Protein AF-A0A1Q1FPI2-F1 (afdb_monomer_lite)

Foldseek 3Di:
DDPDDDVVVQQCPQDPPRDGPVLLVVLVVQLVVLLVVCVVVVHDDPVSVVSSVVSVVVSVVLVVPPDPPDRSVVVVVVVCCVVVDPPPPQDPVRPDDPPDPPPVPPPPPPDPDDPDDDPDPPDPPDDD

Sequence (128 aa):
MDTFPIAGRIINTKLLFGLTAREVGEVLIIPFLALGIAQSLGFTGTLFLIAGGIGLSVGSIILLVAPAGQRPISYARAAAEYYLSSNAYYNRRTRPAAETPVVQDVVGVRQDGLDLETIETVDDTESR

Radius of gyration: 27.26 Å; chains: 1; bounding box: 51×83×49 Å

pLDDT: mean 70.98, std 19.65, range [37.25, 95.94]

Secondary structure (DSSP, 8-state):
---PPPHHHHHTS--GGG--HHHHHHHHHHHHHHHHHHHHTT--THHHHHHHHHHHHHHHHHHHHSPTTS-HHHHHHHHHHHHHS------TTTPPP--------------TT---------------

Structure (mmCIF, N/CA/C/O backbone):
data_AF-A0A1Q1FPI2-F1
#
_entry.id   AF-A0A1Q1FPI2-F1
#
loop_
_atom_site.group_PDB
_atom_site.id
_atom_site.type_symbol
_atom_site.label_atom_id
_atom_site.label_alt_id
_atom_site.label_comp_id
_atom_site.label_asym_id
_atom_site.label_entity_id
_atom_site.label_seq_id
_atom_site.pdbx_PDB_ins_code
_atom_site.Cartn_x
_atom_site.Cartn_y
_atom_site.Cartn_z
_atom_site.occupancy
_atom_site.B_iso_or_equiv
_atom_site.auth_seq_id
_atom_site.auth_comp_id
_atom_site.auth_asym_id
_atom_site.auth_atom_id
_atom_site.pdbx_PDB_model_num
ATOM 1 N N . MET A 1 1 ? -9.649 35.977 24.810 1.00 37.72 1 MET A N 1
ATOM 2 C CA . MET A 1 1 ? -8.512 35.063 25.039 1.00 37.72 1 MET A CA 1
ATOM 3 C C . MET A 1 1 ? -8.525 34.056 23.912 1.00 37.72 1 MET A C 1
ATOM 5 O O . MET A 1 1 ? -9.340 33.140 23.932 1.00 37.72 1 MET A O 1
ATOM 9 N N . ASP A 1 2 ? -7.694 34.280 22.900 1.00 43.78 2 ASP A N 1
ATOM 10 C CA . ASP A 1 2 ? -7.583 33.371 21.764 1.00 43.78 2 ASP A CA 1
ATOM 11 C C . ASP A 1 2 ? -6.918 32.078 22.232 1.00 43.78 2 ASP A C 1
ATOM 13 O O . ASP A 1 2 ? -5.790 32.066 22.728 1.00 43.78 2 ASP A O 1
ATOM 17 N N . THR A 1 3 ? -7.668 30.981 22.159 1.00 55.03 3 THR A N 1
ATOM 18 C CA . THR A 1 3 ? -7.173 29.657 22.532 1.00 55.03 3 THR A CA 1
ATOM 19 C C . THR A 1 3 ? -6.275 29.168 21.406 1.00 55.03 3 THR A C 1
ATOM 21 O O . THR A 1 3 ? -6.754 28.613 20.419 1.00 55.03 3 THR A O 1
ATOM 24 N N . PHE A 1 4 ? -4.969 29.394 21.532 1.00 54.22 4 PHE A N 1
ATOM 25 C CA . PHE A 1 4 ? -4.002 28.810 20.611 1.00 54.22 4 PHE A CA 1
ATOM 26 C C . PHE A 1 4 ? -4.069 27.280 20.715 1.00 54.22 4 PHE A C 1
ATOM 28 O O . PHE A 1 4 ? -3.964 26.732 21.819 1.00 54.22 4 PHE A O 1
ATOM 35 N N . PRO A 1 5 ? -4.269 26.560 19.599 1.00 56.75 5 PRO A N 1
ATOM 36 C CA . PRO A 1 5 ? -4.320 25.112 19.634 1.00 56.75 5 PRO A CA 1
ATOM 37 C C . PRO A 1 5 ? -2.940 24.561 20.004 1.00 56.75 5 PRO A C 1
ATOM 39 O O . PRO A 1 5 ? -1.947 24.801 19.322 1.00 56.75 5 PRO A O 1
ATOM 42 N N . ILE A 1 6 ? -2.890 23.793 21.093 1.00 61.03 6 ILE A N 1
ATOM 43 C CA . ILE A 1 6 ? -1.731 22.986 21.486 1.00 61.03 6 ILE A CA 1
ATOM 44 C C . ILE A 1 6 ? -1.330 22.130 20.275 1.00 61.03 6 ILE A C 1
ATOM 46 O O . ILE A 1 6 ? -2.174 21.410 19.741 1.00 61.03 6 ILE A O 1
ATOM 50 N N . ALA A 1 7 ? -0.066 22.188 19.844 1.00 56.47 7 ALA A N 1
ATOM 51 C CA . ALA A 1 7 ? 0.422 21.549 18.613 1.00 56.47 7 ALA A CA 1
ATOM 52 C C . ALA A 1 7 ? 0.042 20.056 18.485 1.00 56.47 7 ALA A C 1
ATOM 54 O O . ALA A 1 7 ? -0.263 19.575 17.395 1.00 56.47 7 ALA A O 1
ATOM 55 N N . GLY A 1 8 ? -0.047 19.332 19.608 1.00 54.03 8 GLY A N 1
ATOM 56 C CA . GLY A 1 8 ? -0.496 17.933 19.635 1.00 54.03 8 GLY A CA 1
ATOM 57 C C . GLY A 1 8 ? -1.952 17.719 19.195 1.00 54.03 8 GLY A C 1
ATOM 58 O O . GLY A 1 8 ? -2.297 16.651 18.693 1.00 54.03 8 GLY A O 1
ATOM 59 N N . ARG A 1 9 ? -2.812 18.735 19.320 1.00 53.53 9 ARG A N 1
ATOM 60 C CA . ARG A 1 9 ? -4.214 18.689 18.884 1.00 53.53 9 ARG A CA 1
ATOM 61 C C . ARG A 1 9 ? -4.352 18.899 17.375 1.00 53.53 9 ARG A C 1
ATOM 63 O O . ARG A 1 9 ? -5.275 18.346 16.790 1.00 53.53 9 ARG A O 1
ATOM 70 N N . ILE A 1 10 ? -3.409 19.608 16.746 1.00 52.84 10 ILE A N 1
ATOM 71 C CA . ILE A 1 10 ? -3.359 19.826 15.289 1.00 52.84 10 ILE A CA 1
ATOM 72 C C . ILE A 1 10 ? -3.076 18.503 14.560 1.00 52.84 10 ILE A C 1
ATOM 74 O O . ILE A 1 10 ? -3.744 18.180 13.585 1.00 52.84 10 ILE A O 1
ATOM 78 N N . ILE A 1 11 ? -2.168 17.676 15.091 1.00 55.09 11 ILE A N 1
ATOM 79 C CA . ILE A 1 11 ? -1.834 16.353 14.524 1.00 55.09 11 ILE A CA 1
ATOM 80 C C . ILE A 1 11 ? -3.023 15.379 14.603 1.00 55.09 11 ILE A C 1
ATOM 82 O O . ILE A 1 11 ? -3.213 14.544 13.720 1.00 55.09 11 ILE A O 1
ATOM 86 N N . ASN A 1 12 ? -3.836 15.507 15.654 1.00 53.88 12 ASN A N 1
ATOM 87 C CA . ASN A 1 12 ? -5.032 14.695 15.885 1.00 53.88 12 ASN A CA 1
ATOM 88 C C . ASN A 1 12 ? -6.313 15.344 15.335 1.00 53.88 12 ASN A C 1
ATOM 90 O O . ASN A 1 12 ? -7.416 14.842 15.568 1.00 53.88 12 ASN A O 1
ATOM 94 N N . THR A 1 13 ? -6.191 16.479 14.642 1.00 58.59 13 THR A N 1
ATOM 95 C CA . THR A 1 13 ? -7.328 17.094 13.965 1.00 58.59 13 THR A CA 1
ATOM 96 C C . THR A 1 13 ? -7.667 16.205 12.780 1.00 58.59 13 THR A C 1
ATOM 98 O O . THR A 1 13 ? -6.823 15.946 11.924 1.00 58.59 13 THR A O 1
ATOM 101 N N . LYS A 1 14 ? -8.895 15.686 12.768 1.00 59.03 14 LYS A N 1
ATOM 102 C CA . LYS A 1 14 ? -9.424 14.929 11.637 1.00 59.03 14 LYS A CA 1
ATOM 103 C C . LYS A 1 14 ? -9.344 15.814 10.386 1.00 59.03 14 LYS A C 1
ATOM 105 O O . LYS A 1 14 ? -9.974 16.868 10.339 1.00 59.03 14 LYS A O 1
ATOM 110 N N . LEU A 1 15 ? -8.534 15.405 9.417 1.00 62.53 15 LEU A N 1
ATOM 111 C CA . LEU A 1 15 ? -8.456 15.956 8.066 1.00 62.53 15 LEU A CA 1
ATOM 112 C C . LEU A 1 15 ? -9.708 15.546 7.266 1.00 62.53 15 LEU A C 1
ATOM 114 O O . LEU A 1 15 ? -10.657 14.964 7.806 1.00 62.53 15 LEU A O 1
ATOM 118 N N . LEU A 1 16 ? -9.709 15.844 5.960 1.00 54.94 16 LEU A N 1
ATOM 119 C CA . LE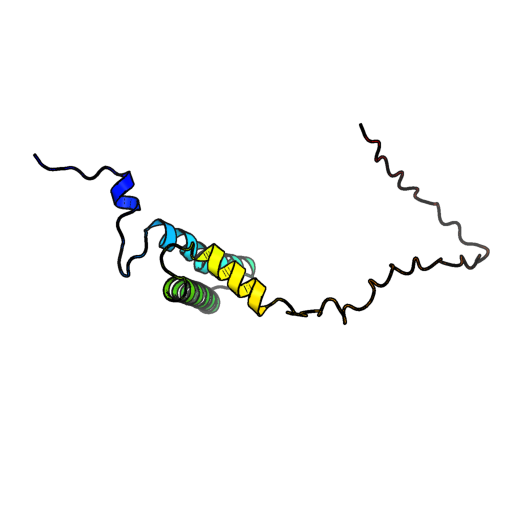U A 1 16 ? -10.733 15.375 5.023 1.00 54.94 16 LEU A CA 1
ATOM 120 C C . LEU A 1 16 ? -11.018 13.873 5.242 1.00 54.94 16 LEU A C 1
ATOM 122 O O . LEU A 1 16 ? -10.093 13.073 5.370 1.00 54.94 16 LEU A O 1
ATOM 126 N N . PHE A 1 17 ? -12.303 13.511 5.289 1.00 60.28 17 PHE A N 1
ATOM 127 C CA . PHE A 1 17 ? -12.808 12.141 5.503 1.00 60.28 17 PHE A CA 1
ATOM 128 C C . PHE A 1 17 ? -12.598 11.531 6.898 1.00 60.28 17 PHE A C 1
ATOM 130 O O . PHE A 1 17 ? -12.817 10.338 7.082 1.00 60.28 17 PHE A O 1
ATOM 137 N N . GLY A 1 18 ? -12.242 12.325 7.912 1.00 67.62 18 GLY A N 1
ATOM 138 C CA . GLY A 1 18 ? -12.114 11.809 9.279 1.00 67.62 18 GLY A CA 1
ATOM 139 C C . GLY A 1 18 ? -10.763 11.155 9.582 1.00 67.62 18 GLY A C 1
ATOM 140 O O . GLY A 1 18 ? -10.594 10.644 10.688 1.00 67.62 18 GLY A O 1
ATOM 141 N N . LEU A 1 19 ? -9.831 11.215 8.626 1.00 70.56 19 LEU A N 1
ATOM 142 C CA . LEU A 1 19 ? -8.478 10.675 8.710 1.00 70.56 19 LEU A CA 1
ATOM 143 C C . LEU A 1 19 ? -7.556 11.622 9.481 1.00 70.56 19 LEU A C 1
ATOM 145 O O . LEU A 1 19 ? -7.629 12.838 9.335 1.00 70.56 19 LEU A O 1
ATOM 149 N N . THR A 1 20 ? -6.652 11.092 10.286 1.00 78.50 20 THR A N 1
ATOM 150 C CA . THR A 1 20 ? -5.602 11.872 10.951 1.00 78.50 20 THR A CA 1
ATOM 151 C C . THR A 1 20 ? -4.399 12.058 10.025 1.00 78.50 20 THR A C 1
ATOM 153 O O . THR A 1 20 ? -4.126 11.230 9.154 1.00 78.50 20 THR A O 1
ATOM 156 N N . ALA A 1 21 ? -3.611 13.119 10.238 1.00 79.06 21 ALA A N 1
ATOM 157 C CA . ALA A 1 21 ? -2.362 13.335 9.491 1.00 79.06 21 ALA A CA 1
ATOM 158 C C . ALA A 1 21 ? -1.400 12.140 9.607 1.00 79.06 21 ALA A C 1
ATOM 160 O O . ALA A 1 21 ? -0.649 11.831 8.683 1.00 79.06 21 ALA A O 1
ATOM 161 N N . ARG A 1 22 ? -1.465 11.435 10.739 1.00 83.38 22 ARG A N 1
ATOM 162 C CA . ARG A 1 22 ? -0.710 10.212 10.990 1.00 83.38 22 ARG A CA 1
ATOM 163 C C . ARG A 1 22 ? -1.134 9.062 10.075 1.00 83.38 22 ARG A C 1
ATOM 165 O O . ARG A 1 22 ? -0.265 8.393 9.532 1.00 83.38 22 ARG A O 1
ATOM 172 N N . GLU A 1 23 ? -2.435 8.834 9.910 1.00 82.69 23 GLU A N 1
ATOM 173 C CA . GLU A 1 23 ? -2.966 7.768 9.045 1.00 82.69 23 GLU A CA 1
ATOM 174 C C . GLU A 1 23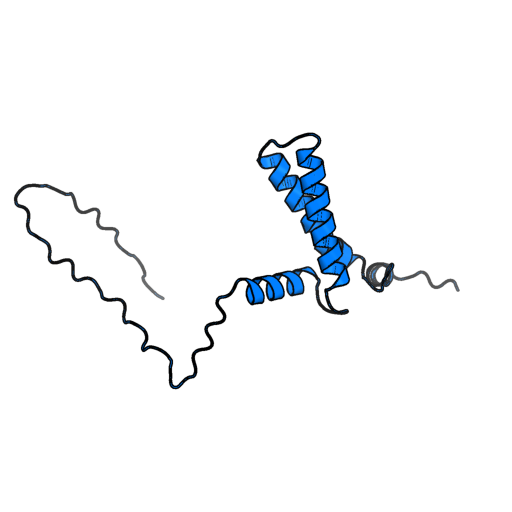 ? -2.610 8.021 7.577 1.00 82.69 23 GLU A C 1
ATOM 176 O O . GLU A 1 23 ? -2.174 7.106 6.880 1.00 82.69 23 GLU A O 1
ATOM 181 N N . VAL A 1 24 ? -2.704 9.278 7.134 1.00 83.38 24 VAL A N 1
ATOM 182 C CA . VAL A 1 24 ? -2.256 9.686 5.793 1.00 83.38 24 VAL A CA 1
ATOM 183 C C . VAL A 1 24 ? -0.754 9.434 5.626 1.00 83.38 24 VAL A C 1
ATOM 185 O O . VAL A 1 24 ? -0.334 8.854 4.626 1.00 83.38 24 VAL A O 1
ATOM 188 N N . GLY A 1 25 ? 0.054 9.814 6.620 1.00 86.06 25 GLY A N 1
ATOM 189 C CA . GLY A 1 25 ? 1.500 9.589 6.611 1.00 86.06 25 GLY A CA 1
ATOM 190 C C . GLY A 1 25 ? 1.894 8.110 6.562 1.00 86.06 25 GLY A C 1
ATOM 191 O O . GLY A 1 25 ? 2.790 7.751 5.802 1.00 86.06 25 GLY A O 1
ATOM 192 N N . GLU A 1 26 ? 1.213 7.241 7.317 1.00 88.38 26 GLU A N 1
ATOM 193 C CA . GLU A 1 26 ? 1.458 5.790 7.282 1.00 88.38 26 GLU A CA 1
ATOM 194 C C . GLU A 1 26 ? 1.199 5.208 5.884 1.00 88.38 26 GLU A C 1
ATOM 196 O O . GLU A 1 26 ? 1.973 4.381 5.405 1.00 88.38 26 GLU A O 1
ATOM 201 N N . VAL A 1 27 ? 0.146 5.656 5.201 1.00 88.50 27 VAL A N 1
ATOM 202 C CA . VAL A 1 27 ? -0.216 5.124 3.881 1.00 88.50 27 VAL A CA 1
ATOM 203 C C . VAL A 1 27 ? 0.670 5.653 2.759 1.00 88.50 27 VAL A C 1
ATOM 205 O O . VAL A 1 27 ? 0.929 4.923 1.801 1.00 88.50 27 VAL A O 1
ATOM 208 N N . LEU A 1 28 ? 1.195 6.875 2.878 1.00 90.69 28 LEU A N 1
ATOM 209 C CA . LEU A 1 28 ? 2.120 7.438 1.889 1.00 90.69 28 LEU A CA 1
ATOM 210 C C . LEU A 1 28 ? 3.385 6.591 1.695 1.00 90.69 28 LEU A C 1
ATOM 212 O O . LEU A 1 28 ? 4.003 6.665 0.637 1.00 90.69 28 LEU A O 1
ATOM 216 N N . ILE A 1 29 ? 3.735 5.727 2.649 1.00 92.62 29 ILE A N 1
ATOM 217 C CA . ILE A 1 29 ? 4.834 4.766 2.497 1.00 92.62 29 ILE A CA 1
ATOM 218 C C . ILE A 1 29 ? 4.637 3.883 1.254 1.00 92.62 29 ILE A C 1
ATOM 220 O O . ILE A 1 29 ? 5.612 3.549 0.592 1.00 92.62 29 ILE A O 1
ATOM 224 N N . ILE A 1 30 ? 3.398 3.546 0.885 1.00 93.00 30 ILE A N 1
ATOM 225 C CA . ILE A 1 30 ? 3.090 2.639 -0.231 1.00 93.00 30 ILE A CA 1
ATOM 226 C C . ILE A 1 30 ? 3.499 3.218 -1.597 1.00 93.00 30 ILE A C 1
ATOM 228 O O . ILE A 1 30 ? 4.267 2.553 -2.297 1.00 93.00 30 ILE A O 1
ATOM 232 N N . PRO A 1 31 ? 3.061 4.428 -2.009 1.00 92.69 31 PRO A N 1
ATOM 233 C CA . PRO A 1 31 ? 3.545 5.029 -3.248 1.00 92.69 31 PRO A CA 1
ATOM 234 C C . PRO A 1 31 ? 5.058 5.246 -3.244 1.00 92.69 31 PRO A C 1
ATOM 236 O O . PRO A 1 31 ? 5.697 4.971 -4.257 1.00 92.69 31 PRO A O 1
ATOM 239 N N . PHE A 1 32 ? 5.658 5.662 -2.123 1.00 92.94 32 PHE A N 1
ATOM 240 C CA . PHE A 1 32 ? 7.116 5.814 -2.053 1.00 92.94 32 PHE A CA 1
ATOM 241 C C . PHE A 1 32 ? 7.854 4.484 -2.218 1.00 92.94 32 PHE A C 1
ATOM 243 O O . PHE A 1 32 ? 8.863 4.433 -2.916 1.00 92.94 32 PHE A O 1
ATOM 250 N N . LEU A 1 33 ? 7.337 3.403 -1.638 1.00 94.38 33 LEU A N 1
ATOM 251 C CA . LEU A 1 33 ? 7.906 2.068 -1.781 1.00 94.38 33 LEU A CA 1
ATOM 252 C C . LEU A 1 33 ? 7.781 1.563 -3.224 1.00 94.38 33 LEU A C 1
ATOM 254 O O . LEU A 1 33 ? 8.749 1.044 -3.771 1.00 94.38 33 LEU A O 1
ATOM 258 N N . ALA A 1 34 ? 6.635 1.782 -3.873 1.00 94.19 34 ALA A N 1
ATOM 259 C CA . ALA A 1 34 ? 6.441 1.433 -5.280 1.00 94.19 34 ALA A CA 1
ATOM 260 C C . ALA A 1 34 ? 7.406 2.196 -6.206 1.00 94.19 34 ALA A C 1
ATOM 262 O O . ALA A 1 34 ? 8.025 1.594 -7.086 1.00 94.19 34 ALA A O 1
ATOM 263 N N . LEU A 1 35 ? 7.583 3.502 -5.979 1.00 94.94 35 LEU A N 1
ATOM 264 C CA . LEU A 1 35 ? 8.550 4.322 -6.713 1.00 94.94 35 LEU A CA 1
ATOM 265 C C . LEU A 1 35 ? 9.994 3.888 -6.440 1.00 94.94 35 LEU A C 1
ATOM 267 O O . LEU A 1 35 ? 10.785 3.796 -7.376 1.00 94.94 35 LEU A O 1
ATOM 271 N N . GLY A 1 36 ? 10.326 3.580 -5.185 1.00 94.25 36 GLY A N 1
ATOM 272 C CA . GLY A 1 36 ? 11.643 3.080 -4.796 1.00 94.25 36 GLY A CA 1
ATOM 273 C C . GLY A 1 36 ? 11.987 1.771 -5.504 1.00 94.25 36 GLY A C 1
ATOM 274 O O . GLY A 1 36 ? 13.057 1.665 -6.094 1.00 94.25 36 GLY A O 1
ATOM 275 N N . ILE A 1 37 ? 11.052 0.816 -5.542 1.00 94.50 37 ILE A N 1
ATOM 276 C CA . ILE A 1 37 ? 11.215 -0.446 -6.281 1.00 94.50 37 ILE A CA 1
ATOM 277 C C . ILE A 1 37 ? 11.410 -0.177 -7.776 1.00 94.50 37 ILE A C 1
ATOM 279 O O . ILE A 1 37 ? 12.331 -0.721 -8.382 1.00 94.50 37 ILE A O 1
ATOM 283 N N . ALA A 1 38 ? 10.579 0.678 -8.377 1.00 93.88 38 ALA A N 1
ATOM 284 C CA . ALA A 1 38 ? 10.703 1.015 -9.792 1.00 93.88 38 ALA A CA 1
ATOM 285 C C . ALA A 1 38 ? 12.069 1.642 -10.113 1.00 93.88 38 ALA A C 1
ATOM 287 O O . ALA A 1 38 ? 12.710 1.249 -11.088 1.00 93.88 38 ALA A O 1
ATOM 288 N N . GLN A 1 39 ? 12.544 2.556 -9.263 1.00 93.62 39 GLN A N 1
ATOM 289 C CA . GLN A 1 39 ? 13.867 3.160 -9.391 1.00 93.62 39 GLN A CA 1
ATOM 290 C C . GLN A 1 39 ? 14.985 2.120 -9.245 1.00 93.62 39 GLN A C 1
ATOM 292 O O . GLN A 1 39 ? 15.922 2.130 -10.041 1.00 93.62 39 GLN A O 1
ATOM 297 N N . SER A 1 40 ? 14.890 1.206 -8.274 1.00 95.25 40 SER A N 1
ATOM 298 C CA . SER A 1 40 ? 15.872 0.129 -8.080 1.00 95.25 40 SER A CA 1
ATOM 299 C C . SER A 1 40 ? 15.948 -0.831 -9.269 1.00 95.25 40 SER A C 1
ATOM 301 O O . SER A 1 40 ? 17.017 -1.364 -9.550 1.00 95.25 40 SER A O 1
ATOM 303 N N . LEU A 1 41 ? 14.843 -1.021 -9.994 1.00 95.50 41 LEU A N 1
ATOM 304 C CA . LEU A 1 41 ? 14.795 -1.804 -11.233 1.00 95.50 41 LEU A CA 1
ATOM 305 C C . LEU A 1 41 ? 15.253 -1.011 -12.472 1.00 95.50 41 LEU A C 1
ATOM 307 O O . LEU A 1 41 ? 15.267 -1.551 -13.576 1.00 95.50 41 LEU A O 1
ATOM 311 N N . GLY A 1 42 ? 15.619 0.265 -12.313 1.00 93.38 42 GLY A N 1
ATOM 312 C CA . GLY A 1 42 ? 16.046 1.138 -13.408 1.00 93.38 42 GLY A CA 1
ATOM 313 C C . GLY A 1 42 ? 14.899 1.643 -14.288 1.00 93.38 42 GLY A C 1
ATOM 314 O O . GLY A 1 42 ? 15.146 2.177 -15.372 1.00 93.38 42 GLY A O 1
ATOM 315 N N . PHE A 1 43 ? 13.644 1.495 -13.855 1.00 93.69 43 PHE A N 1
ATOM 316 C CA . PHE A 1 43 ? 12.505 2.021 -14.599 1.00 93.69 43 PHE A CA 1
ATOM 317 C C . PHE A 1 43 ? 12.474 3.547 -14.537 1.00 93.69 43 PHE A C 1
ATOM 319 O O . PHE A 1 43 ? 12.588 4.160 -13.477 1.00 93.69 43 PHE A O 1
ATOM 326 N N . THR A 1 44 ? 12.273 4.165 -15.699 1.00 91.69 44 THR A N 1
ATOM 327 C CA . THR A 1 44 ? 12.194 5.619 -15.866 1.00 91.69 44 THR A CA 1
ATOM 328 C C . THR A 1 44 ? 10.975 5.998 -16.708 1.00 91.69 44 THR A C 1
ATOM 330 O O . THR A 1 44 ? 10.296 5.139 -17.280 1.00 91.69 44 THR A O 1
ATOM 333 N N . GLY A 1 45 ? 10.655 7.294 -16.749 1.00 91.81 45 GLY A N 1
ATOM 334 C CA . GLY A 1 45 ? 9.564 7.829 -17.563 1.00 91.81 45 GLY A CA 1
ATOM 335 C C . GLY A 1 45 ? 8.208 7.205 -17.222 1.00 91.81 45 GLY A C 1
ATOM 336 O O . GLY A 1 45 ? 7.804 7.160 -16.060 1.00 91.81 45 GLY A O 1
ATOM 337 N N . THR A 1 46 ? 7.498 6.715 -18.237 1.00 94.50 46 THR A N 1
ATOM 338 C CA . THR A 1 46 ? 6.122 6.215 -18.100 1.00 94.50 46 THR A CA 1
ATOM 339 C C . THR A 1 46 ? 5.998 5.056 -17.113 1.00 94.50 46 THR A C 1
ATOM 341 O O . THR A 1 46 ? 5.069 5.052 -16.313 1.00 94.50 46 THR A O 1
ATOM 344 N N . LEU A 1 47 ? 6.934 4.100 -17.110 1.00 91.69 47 LEU A N 1
ATOM 345 C CA . LEU A 1 47 ? 6.879 2.955 -16.190 1.00 91.69 47 LEU A CA 1
ATOM 346 C C . LEU A 1 47 ? 7.045 3.381 -14.727 1.00 91.69 47 LEU A C 1
ATOM 348 O O . LEU A 1 47 ? 6.359 2.858 -13.852 1.00 91.69 47 LEU A O 1
ATOM 352 N N . PHE A 1 48 ? 7.899 4.374 -14.471 1.00 93.25 48 PHE A N 1
ATOM 353 C CA . PHE A 1 48 ? 8.063 4.959 -13.141 1.00 93.25 48 PHE A CA 1
ATOM 354 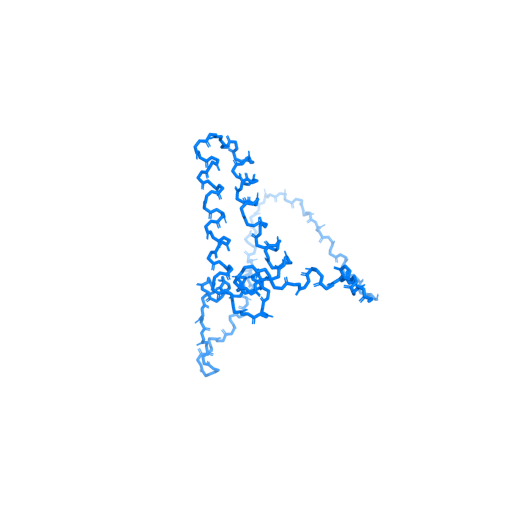C C . PHE A 1 48 ? 6.774 5.650 -12.671 1.00 93.25 48 PHE A C 1
ATOM 356 O O . PHE A 1 48 ? 6.323 5.436 -11.545 1.00 93.25 48 PHE A O 1
ATOM 363 N N . LEU A 1 49 ? 6.125 6.414 -13.557 1.00 93.94 49 LEU A N 1
ATOM 364 C CA . LEU A 1 49 ? 4.839 7.054 -13.262 1.00 93.94 49 LEU A CA 1
ATOM 365 C C . LEU A 1 49 ? 3.723 6.032 -13.025 1.00 93.94 49 LEU A C 1
ATOM 367 O O . LEU A 1 49 ? 2.921 6.216 -12.113 1.00 93.94 49 LEU A O 1
ATOM 371 N N . ILE A 1 50 ? 3.688 4.945 -13.800 1.00 94.50 50 ILE A N 1
ATOM 372 C CA . ILE A 1 50 ? 2.734 3.848 -13.601 1.00 94.50 50 ILE A CA 1
ATOM 373 C C . ILE A 1 50 ? 2.947 3.211 -12.227 1.00 94.50 50 ILE A C 1
ATOM 375 O O . ILE A 1 50 ? 1.979 3.044 -11.492 1.00 94.50 50 ILE A O 1
ATOM 379 N N . ALA A 1 51 ? 4.190 2.910 -11.841 1.00 93.31 51 ALA A N 1
ATOM 380 C CA . ALA A 1 51 ? 4.486 2.351 -10.523 1.00 93.31 51 ALA A CA 1
ATOM 381 C C . ALA A 1 51 ? 4.027 3.283 -9.389 1.00 93.31 51 ALA A C 1
ATOM 383 O O . ALA A 1 51 ? 3.377 2.835 -8.443 1.00 93.31 51 ALA A O 1
ATOM 384 N N . GLY A 1 52 ? 4.281 4.588 -9.521 1.00 93.81 52 GLY A N 1
ATOM 385 C CA . GLY A 1 52 ? 3.780 5.596 -8.584 1.00 93.81 52 GLY A CA 1
ATOM 386 C C . GLY A 1 52 ? 2.256 5.650 -8.531 1.00 93.81 52 GLY A C 1
ATOM 387 O O . GLY A 1 52 ? 1.679 5.669 -7.445 1.00 93.81 52 GLY A O 1
ATOM 388 N N . GLY A 1 53 ? 1.598 5.615 -9.690 1.00 95.94 53 GLY A N 1
ATOM 389 C CA . GLY A 1 53 ? 0.141 5.596 -9.804 1.00 95.94 53 GLY A CA 1
ATOM 390 C C . GLY A 1 53 ? -0.483 4.352 -9.173 1.00 95.94 53 GLY A C 1
ATOM 391 O O . GLY A 1 53 ? -1.478 4.467 -8.457 1.00 95.94 53 GLY A O 1
ATOM 392 N N . ILE A 1 54 ? 0.127 3.180 -9.363 1.00 95.88 54 ILE A N 1
ATOM 393 C CA . ILE A 1 54 ? -0.288 1.930 -8.715 1.00 95.88 54 ILE A CA 1
ATOM 394 C C . ILE A 1 54 ? -0.138 2.059 -7.199 1.00 95.88 54 ILE A C 1
ATOM 396 O O . ILE A 1 54 ? -1.104 1.831 -6.474 1.00 95.88 54 ILE A O 1
ATOM 400 N N . GLY A 1 55 ? 1.034 2.472 -6.711 1.00 94.00 55 GLY A N 1
ATOM 401 C CA . GLY A 1 55 ? 1.271 2.618 -5.275 1.00 94.00 55 GLY A CA 1
ATOM 402 C C . GLY A 1 55 ? 0.330 3.633 -4.619 1.00 94.00 55 GLY A C 1
ATOM 403 O O . GLY A 1 55 ? -0.192 3.382 -3.533 1.00 94.00 55 GLY A O 1
ATOM 404 N N . LEU A 1 56 ? 0.041 4.742 -5.303 1.00 94.12 56 LEU A N 1
ATOM 405 C CA . LEU A 1 56 ? -0.901 5.753 -4.826 1.00 94.12 56 LEU A CA 1
ATOM 406 C C . LEU A 1 56 ? -2.334 5.216 -4.809 1.00 94.12 56 LEU A C 1
ATOM 408 O O . LEU A 1 56 ? -3.030 5.395 -3.815 1.00 94.12 56 LEU A O 1
ATOM 412 N N . SER A 1 57 ? -2.744 4.491 -5.853 1.00 94.56 57 SER A N 1
ATOM 413 C CA . SER A 1 57 ? -4.070 3.863 -5.926 1.00 94.56 57 SER A CA 1
ATOM 414 C C . SER A 1 57 ? -4.270 2.841 -4.807 1.00 94.56 57 SER A C 1
ATOM 416 O O . SER A 1 57 ? -5.286 2.876 -4.115 1.00 94.56 57 SER A O 1
ATOM 418 N N . VAL A 1 58 ? -3.284 1.968 -4.578 1.00 93.56 58 VAL A N 1
ATOM 419 C CA . VAL A 1 58 ? -3.310 0.988 -3.482 1.00 93.56 58 VAL A CA 1
ATOM 420 C C . VAL A 1 58 ? -3.393 1.697 -2.130 1.00 93.56 58 VAL A C 1
ATOM 422 O O . VAL A 1 58 ? -4.220 1.327 -1.295 1.00 93.56 58 VAL A O 1
ATOM 425 N N . GLY A 1 59 ? -2.600 2.751 -1.927 1.00 91.00 59 GLY A N 1
ATOM 426 C CA . GLY A 1 59 ? -2.667 3.558 -0.712 1.00 91.00 59 GLY A CA 1
ATOM 427 C C . GLY A 1 59 ? -4.046 4.187 -0.496 1.00 91.00 59 GLY A C 1
ATOM 428 O O . GLY A 1 59 ? -4.631 4.055 0.580 1.00 91.00 59 GLY A O 1
ATOM 429 N N . SER A 1 60 ? -4.621 4.804 -1.528 1.00 90.19 60 SER A N 1
ATOM 430 C CA . SER A 1 60 ? -5.968 5.376 -1.458 1.00 90.19 60 SER A CA 1
ATOM 431 C C . SER A 1 60 ? -7.026 4.330 -1.107 1.00 90.19 60 SER A C 1
ATOM 433 O O . SER A 1 60 ? -7.860 4.590 -0.244 1.00 90.19 60 SER A O 1
ATOM 435 N N . ILE A 1 61 ? -6.974 3.135 -1.706 1.00 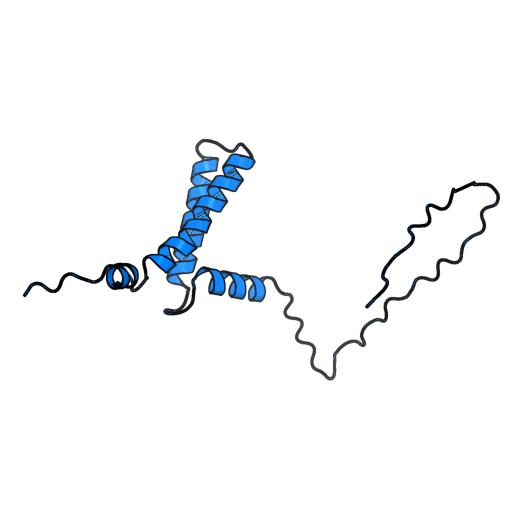90.50 61 ILE A N 1
ATOM 436 C CA . ILE A 1 61 ? -7.904 2.042 -1.382 1.00 90.50 61 ILE A CA 1
ATOM 437 C C . ILE A 1 61 ? -7.785 1.648 0.093 1.00 90.50 61 ILE A C 1
ATOM 439 O O . ILE A 1 61 ? -8.800 1.505 0.771 1.00 90.50 61 ILE A O 1
ATOM 443 N N . ILE A 1 62 ? -6.563 1.523 0.615 1.00 88.94 62 ILE A N 1
ATOM 444 C CA . ILE A 1 62 ? -6.340 1.179 2.024 1.00 88.94 62 ILE A CA 1
ATOM 445 C C . ILE A 1 62 ? -6.943 2.237 2.956 1.00 88.94 62 ILE A C 1
ATOM 447 O O . ILE A 1 62 ? -7.582 1.864 3.934 1.00 88.94 62 ILE A O 1
ATOM 451 N N . LEU A 1 63 ? -6.818 3.532 2.646 1.00 87.12 63 LEU A N 1
ATOM 452 C CA . LEU A 1 63 ? -7.453 4.594 3.444 1.00 87.12 63 LEU A CA 1
ATOM 453 C C . LEU A 1 63 ? -8.982 4.555 3.392 1.00 87.12 63 LEU A C 1
ATOM 455 O O . LEU A 1 63 ? -9.628 4.898 4.376 1.00 87.12 63 LEU A O 1
ATOM 459 N N . LEU A 1 64 ? -9.556 4.169 2.252 1.00 85.69 64 LEU A N 1
ATOM 460 C CA . LEU A 1 64 ? -11.007 4.129 2.062 1.00 85.69 64 LEU A CA 1
ATOM 461 C C . LEU A 1 64 ? -11.656 2.902 2.711 1.00 85.69 64 LEU A C 1
ATOM 463 O O . LEU A 1 64 ? -12.801 2.979 3.150 1.00 85.69 64 LEU A O 1
ATOM 467 N N . VAL A 1 65 ? -10.947 1.772 2.745 1.00 86.38 65 VAL A N 1
ATOM 468 C CA . VAL A 1 65 ? -11.468 0.500 3.268 1.00 86.38 65 VAL A CA 1
ATOM 469 C C . VAL A 1 65 ? -11.130 0.309 4.747 1.00 86.38 65 VAL A C 1
ATOM 471 O O . VAL A 1 65 ? -11.883 -0.357 5.460 1.00 86.38 65 VAL A O 1
ATOM 474 N N . ALA A 1 66 ? -10.021 0.882 5.229 1.00 83.12 66 ALA A N 1
ATOM 475 C CA . ALA A 1 66 ? -9.631 0.749 6.626 1.00 83.12 66 ALA A CA 1
ATOM 476 C C . ALA A 1 66 ? -10.710 1.346 7.552 1.00 83.12 66 ALA A C 1
ATOM 478 O O . ALA A 1 66 ? -11.075 2.516 7.412 1.00 83.12 66 ALA A O 1
ATOM 479 N N . PRO A 1 67 ? -11.226 0.569 8.521 1.00 78.06 67 PRO A N 1
ATOM 480 C CA . PRO A 1 67 ? -12.230 1.065 9.447 1.00 78.06 67 PRO A CA 1
ATOM 481 C C . PRO A 1 67 ? -11.648 2.154 10.356 1.00 78.06 67 PRO A C 1
ATOM 483 O O . PRO A 1 67 ? -10.507 2.071 10.815 1.00 78.06 67 PRO A O 1
ATOM 486 N N . ALA A 1 68 ? -12.466 3.166 10.655 1.00 71.75 68 ALA A N 1
ATOM 487 C CA . ALA A 1 68 ? -12.067 4.294 11.489 1.00 71.75 68 ALA A CA 1
ATOM 488 C C . ALA A 1 68 ? -11.551 3.830 12.865 1.00 71.75 68 ALA A C 1
ATOM 490 O O . ALA A 1 68 ? -12.210 3.056 13.561 1.00 71.75 68 ALA A O 1
ATOM 491 N N . GLY A 1 69 ? -10.379 4.328 13.270 1.00 70.88 69 GLY A N 1
ATOM 492 C CA . GLY A 1 69 ? -9.735 3.974 14.540 1.00 70.88 69 GLY A CA 1
ATOM 493 C C . GLY A 1 69 ? -8.796 2.766 14.473 1.00 70.88 69 GLY A C 1
ATOM 494 O O . GLY A 1 69 ? -8.094 2.504 15.452 1.00 70.88 69 GLY A O 1
ATOM 495 N N . GLN A 1 70 ? -8.726 2.058 13.340 1.00 79.44 70 GLN A N 1
ATOM 496 C CA . GLN A 1 70 ? -7.646 1.110 13.069 1.00 79.44 70 GLN A CA 1
ATOM 497 C C . GLN A 1 70 ? -6.541 1.760 12.241 1.00 79.44 70 GLN A C 1
ATOM 499 O O . GLN A 1 70 ? -6.789 2.600 11.382 1.00 79.44 70 GLN A O 1
ATOM 504 N N . ARG A 1 71 ? -5.297 1.329 12.473 1.00 84.12 71 ARG A N 1
ATOM 505 C CA . ARG A 1 71 ? -4.167 1.782 11.662 1.00 84.12 71 ARG A CA 1
ATOM 506 C C . ARG A 1 71 ? -4.256 1.187 10.255 1.00 84.12 71 ARG A C 1
ATOM 508 O O . ARG A 1 71 ? -4.260 -0.046 10.154 1.00 84.12 71 ARG A O 1
ATOM 515 N N . PRO A 1 72 ? -4.250 2.003 9.186 1.00 85.25 72 PRO A N 1
ATOM 516 C CA . PRO A 1 72 ? -4.472 1.519 7.825 1.00 85.25 72 PRO A CA 1
ATOM 517 C C . PRO A 1 72 ? -3.483 0.428 7.398 1.00 85.25 72 PRO A C 1
ATOM 519 O O . PRO A 1 72 ? -3.881 -0.582 6.823 1.00 85.25 72 PRO A O 1
ATOM 522 N N . ILE A 1 73 ? -2.202 0.569 7.752 1.00 87.25 73 ILE A N 1
ATOM 523 C CA . ILE A 1 73 ? -1.168 -0.422 7.411 1.00 87.25 73 ILE A CA 1
ATOM 524 C C . ILE A 1 73 ? -1.347 -1.734 8.184 1.00 87.25 73 ILE A C 1
ATOM 526 O O . ILE A 1 73 ? -1.157 -2.814 7.625 1.00 87.25 73 ILE A O 1
ATOM 530 N N . SER A 1 74 ? -1.753 -1.669 9.455 1.00 87.19 74 SER A N 1
ATOM 531 C CA . SER A 1 74 ? -2.034 -2.875 10.244 1.00 87.19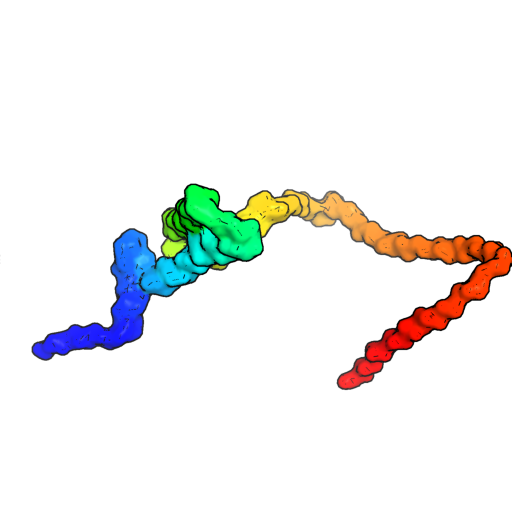 74 SER A CA 1
ATOM 532 C C . SER A 1 74 ? -3.236 -3.631 9.685 1.00 87.19 74 SER A C 1
ATOM 534 O O . SER A 1 74 ? -3.200 -4.858 9.608 1.00 87.19 74 SER A O 1
ATOM 536 N N . TYR A 1 75 ? -4.279 -2.903 9.277 1.00 87.25 75 TYR A N 1
ATOM 537 C CA . TYR A 1 75 ? -5.442 -3.482 8.613 1.00 87.25 75 TYR A CA 1
ATOM 538 C C . TYR A 1 75 ? -5.052 -4.131 7.280 1.00 87.25 75 TYR A C 1
ATOM 540 O O . TYR A 1 75 ? -5.378 -5.292 7.049 1.00 87.25 75 TYR A O 1
ATOM 548 N N . ALA A 1 76 ? -4.292 -3.425 6.438 1.00 87.94 76 ALA A N 1
ATOM 549 C CA . ALA A 1 76 ? -3.831 -3.947 5.154 1.00 87.94 76 ALA A CA 1
ATOM 550 C C . ALA A 1 76 ? -3.002 -5.231 5.316 1.00 87.94 76 ALA A C 1
ATOM 552 O O . ALA A 1 76 ? -3.202 -6.185 4.567 1.00 87.94 76 ALA A O 1
ATOM 553 N N . ARG A 1 77 ? -2.122 -5.294 6.325 1.00 88.25 77 ARG A N 1
ATOM 554 C CA . ARG A 1 77 ? -1.352 -6.505 6.644 1.00 88.25 77 ARG A CA 1
ATOM 555 C C . ARG A 1 77 ? -2.257 -7.668 7.052 1.00 88.25 77 ARG A C 1
ATOM 557 O O . ARG A 1 77 ? -2.076 -8.766 6.542 1.00 88.25 77 ARG A O 1
ATOM 564 N N . ALA A 1 78 ? -3.224 -7.429 7.937 1.00 86.94 78 ALA A N 1
ATOM 565 C CA . ALA A 1 78 ? -4.159 -8.463 8.380 1.00 86.94 78 ALA A CA 1
ATOM 566 C C . ALA A 1 78 ? -5.054 -8.962 7.233 1.00 86.94 78 ALA A C 1
ATOM 568 O O . ALA A 1 78 ? -5.284 -10.160 7.102 1.00 86.94 78 ALA A O 1
ATOM 569 N N . ALA A 1 79 ? -5.518 -8.055 6.370 1.00 86.81 79 ALA A N 1
ATOM 570 C CA . ALA A 1 79 ? -6.270 -8.413 5.173 1.00 86.81 79 ALA A CA 1
ATOM 571 C C . ALA A 1 79 ? -5.409 -9.241 4.209 1.00 86.81 79 ALA A C 1
ATOM 573 O O . ALA A 1 79 ? -5.861 -10.275 3.726 1.00 86.81 79 ALA A O 1
ATOM 574 N N . ALA A 1 80 ? -4.160 -8.832 3.968 1.00 87.94 80 ALA A N 1
ATOM 575 C CA . ALA A 1 80 ? -3.233 -9.589 3.136 1.00 87.94 80 ALA A CA 1
ATOM 576 C C . ALA A 1 80 ? -3.022 -11.003 3.692 1.00 87.94 80 ALA A C 1
ATOM 578 O O . ALA A 1 80 ? -3.191 -11.969 2.960 1.00 87.94 80 ALA A O 1
ATOM 579 N N . GLU A 1 81 ? -2.741 -11.139 4.986 1.00 86.44 81 GLU A N 1
ATOM 580 C CA . GLU A 1 81 ? -2.588 -12.443 5.635 1.00 86.44 81 GLU A CA 1
ATOM 581 C C . GLU A 1 81 ? -3.853 -13.300 5.508 1.00 86.44 81 GLU A C 1
ATOM 583 O O . GLU A 1 81 ? -3.762 -14.470 5.151 1.00 86.44 81 GLU A O 1
ATOM 588 N N . TYR A 1 82 ? -5.036 -12.716 5.697 1.00 84.12 82 TYR A N 1
ATOM 589 C CA . TYR A 1 82 ? -6.306 -13.423 5.535 1.00 84.12 82 TYR A CA 1
ATOM 590 C C . TYR A 1 82 ? -6.534 -13.949 4.108 1.00 84.12 82 TYR A C 1
ATOM 592 O O . TYR A 1 82 ? -7.006 -15.075 3.949 1.00 84.12 82 TYR A O 1
ATOM 600 N N . TYR A 1 83 ? -6.205 -13.155 3.082 1.00 84.19 83 TYR A N 1
ATOM 601 C CA . TYR A 1 83 ? -6.424 -13.522 1.676 1.00 84.19 83 TYR A CA 1
ATOM 602 C C . TYR A 1 83 ? -5.310 -14.397 1.082 1.00 84.19 83 TYR A C 1
ATOM 604 O O . TYR A 1 83 ? -5.585 -15.189 0.184 1.00 84.19 83 TYR A O 1
ATOM 612 N N . LEU A 1 84 ? -4.066 -14.254 1.549 1.00 85.25 84 LEU A N 1
ATOM 613 C CA . LEU A 1 84 ? -2.910 -15.031 1.081 1.00 85.25 84 LEU A CA 1
ATOM 614 C C . LEU A 1 84 ? -2.704 -16.327 1.875 1.00 85.25 84 LEU A C 1
ATOM 616 O O . LEU A 1 84 ? -2.053 -17.246 1.380 1.00 85.25 84 LEU A O 1
ATOM 620 N N . SER A 1 85 ? -3.242 -16.422 3.093 1.00 78.38 85 SER A N 1
ATOM 621 C CA . SER A 1 85 ? -3.208 -17.658 3.868 1.00 78.38 85 SER A CA 1
ATOM 622 C C . SER A 1 85 ? -4.140 -18.700 3.254 1.00 78.38 85 SER A C 1
ATOM 624 O O . SER A 1 85 ? -5.331 -18.466 3.034 1.00 78.38 85 SER A O 1
ATOM 626 N N . SER A 1 86 ? -3.608 -19.904 3.041 1.00 66.44 86 SER A N 1
ATOM 627 C CA . SER A 1 86 ? -4.427 -21.102 2.891 1.00 66.44 86 SER A CA 1
ATOM 628 C C . SER A 1 86 ? -5.152 -21.330 4.217 1.00 66.44 86 SER A C 1
ATOM 630 O O . SER A 1 86 ? -4.605 -21.950 5.131 1.00 66.44 86 SER A O 1
ATOM 632 N N . ASN A 1 87 ? -6.385 -20.833 4.321 1.00 60.09 87 ASN A N 1
ATOM 633 C CA . ASN A 1 87 ? -7.288 -21.066 5.447 1.00 60.09 87 ASN A CA 1
ATOM 634 C C . ASN A 1 87 ? -7.723 -22.544 5.495 1.00 60.09 87 ASN A C 1
ATOM 636 O O . ASN A 1 87 ? -8.882 -22.894 5.273 1.00 60.09 87 ASN A O 1
ATOM 640 N N . ALA A 1 88 ? -6.777 -23.437 5.781 1.00 58.75 88 ALA A N 1
ATOM 641 C CA . ALA A 1 88 ? -7.046 -24.824 6.099 1.00 58.75 88 ALA A CA 1
ATOM 642 C C . ALA A 1 88 ? -7.554 -24.876 7.544 1.00 58.75 88 ALA A C 1
ATOM 644 O O . ALA A 1 88 ? -6.801 -25.051 8.503 1.00 58.75 88 ALA A O 1
ATOM 645 N N . TYR A 1 89 ? -8.859 -24.674 7.708 1.00 56.88 89 TYR A N 1
ATOM 646 C CA . TYR A 1 89 ? -9.527 -24.928 8.975 1.00 56.88 89 TYR A CA 1
ATOM 647 C C . TYR A 1 89 ? -9.605 -26.440 9.191 1.00 56.88 89 TYR A C 1
ATOM 649 O O . TYR A 1 89 ? -10.532 -27.109 8.739 1.00 56.88 89 TYR A O 1
ATOM 657 N N . TYR A 1 90 ? -8.622 -26.998 9.892 1.00 55.59 90 TYR A N 1
ATOM 658 C CA . TYR A 1 90 ? -8.705 -28.378 10.349 1.00 55.59 90 TYR A CA 1
ATOM 659 C C . TYR A 1 90 ? -9.670 -28.448 11.532 1.00 55.59 90 TYR A C 1
ATOM 661 O O . TYR A 1 90 ? -9.421 -27.878 12.596 1.00 55.59 90 TYR A O 1
ATOM 669 N N . ASN A 1 91 ? -10.776 -29.176 11.374 1.00 52.56 91 ASN A N 1
ATOM 670 C CA . ASN A 1 91 ? -11.576 -29.587 12.520 1.00 52.56 91 ASN A CA 1
ATOM 671 C C . ASN A 1 91 ? -10.661 -30.399 13.453 1.00 52.56 91 ASN A C 1
ATOM 673 O O . ASN A 1 91 ? -9.900 -31.245 12.985 1.00 52.56 91 ASN A O 1
ATOM 677 N N . ARG A 1 92 ? -10.726 -30.185 14.775 1.00 58.78 92 ARG A N 1
ATOM 678 C CA . ARG A 1 92 ? -9.905 -30.927 15.755 1.00 58.78 92 ARG A CA 1
ATOM 679 C C . ARG A 1 92 ? -10.019 -32.451 15.580 1.00 58.78 92 ARG A C 1
ATOM 681 O O . ARG A 1 92 ? -9.099 -33.169 15.948 1.00 58.78 92 ARG A O 1
ATOM 688 N N . ARG A 1 93 ? -11.131 -32.927 15.005 1.00 59.50 93 ARG A N 1
ATOM 689 C CA . ARG A 1 93 ? -11.395 -34.339 14.681 1.00 59.50 93 ARG A CA 1
ATOM 690 C C . ARG A 1 93 ? -10.826 -34.820 13.340 1.00 59.50 93 ARG A C 1
ATOM 692 O O . ARG A 1 93 ? -10.696 -36.022 13.166 1.00 59.50 93 ARG A O 1
ATOM 699 N N . THR A 1 94 ? -10.514 -33.924 12.405 1.00 57.72 94 THR A N 1
ATOM 700 C CA . THR A 1 94 ? -9.993 -34.251 11.061 1.00 57.72 94 THR A CA 1
ATOM 701 C C . THR A 1 94 ? -8.596 -33.682 10.829 1.00 57.72 94 THR A C 1
ATOM 703 O O . THR A 1 94 ? -8.153 -33.588 9.686 1.00 57.72 94 THR A O 1
ATOM 706 N N . ARG A 1 95 ? -7.905 -33.257 11.894 1.00 52.62 95 ARG A N 1
ATOM 707 C CA . ARG A 1 95 ? -6.507 -32.843 11.808 1.00 52.62 95 ARG A CA 1
ATOM 708 C C . ARG A 1 95 ? -5.697 -34.071 11.373 1.00 52.62 95 ARG A C 1
ATOM 710 O O . ARG A 1 95 ? -5.720 -35.057 12.113 1.00 52.62 95 ARG A O 1
ATOM 717 N N . PRO A 1 96 ? -5.008 -34.049 10.218 1.00 61.34 96 PRO A N 1
ATOM 718 C CA . PRO A 1 96 ? -4.037 -35.089 9.920 1.00 61.34 96 PRO A CA 1
ATOM 719 C C . PRO A 1 96 ? -3.018 -35.097 11.061 1.00 61.34 96 PRO A C 1
ATOM 721 O O . PRO A 1 96 ? -2.631 -34.033 11.561 1.00 61.34 96 PRO A O 1
ATOM 724 N N . ALA A 1 97 ? -2.666 -36.289 11.550 1.00 61.78 97 ALA A N 1
ATOM 725 C CA . ALA A 1 97 ? -1.598 -36.421 12.531 1.00 61.78 97 ALA A CA 1
ATOM 726 C C . ALA A 1 97 ? -0.382 -35.661 11.994 1.00 61.78 97 ALA A C 1
ATOM 728 O O . ALA A 1 97 ? -0.122 -35.713 10.794 1.00 61.78 97 ALA A O 1
ATOM 729 N N . ALA A 1 98 ? 0.300 -34.902 12.857 1.00 60.44 98 ALA A N 1
ATOM 730 C CA . ALA A 1 98 ? 1.543 -34.265 12.457 1.00 60.44 98 ALA A CA 1
ATOM 731 C C . ALA A 1 98 ? 2.436 -35.378 11.913 1.00 60.44 98 ALA A C 1
ATOM 733 O O . ALA A 1 98 ? 2.768 -36.299 12.660 1.00 60.44 98 ALA A O 1
ATOM 734 N N . GLU A 1 99 ? 2.731 -35.338 10.614 1.00 55.06 99 GLU A N 1
ATOM 735 C CA . GLU A 1 99 ? 3.763 -36.185 10.046 1.00 55.06 99 GLU A CA 1
ATOM 736 C C . GLU A 1 99 ? 5.019 -35.838 10.833 1.00 55.06 99 GLU A C 1
ATOM 738 O O . GLU A 1 99 ? 5.568 -34.740 10.734 1.00 55.06 99 GLU A O 1
ATOM 743 N N . THR A 1 100 ? 5.398 -36.748 11.728 1.00 53.88 100 THR A N 1
ATOM 744 C CA . THR A 1 100 ? 6.731 -36.769 12.303 1.00 53.88 100 THR A CA 1
ATOM 745 C C . THR A 1 100 ? 7.683 -36.633 11.128 1.00 53.88 100 THR A C 1
ATOM 747 O O . THR A 1 100 ? 7.523 -37.413 10.181 1.00 53.88 100 THR A O 1
ATOM 750 N N . PRO A 1 101 ? 8.617 -35.665 11.137 1.00 48.41 101 PRO A N 1
ATOM 751 C CA . PRO A 1 101 ? 9.604 -35.588 10.080 1.00 48.41 101 PRO A CA 1
ATOM 752 C C . PRO A 1 101 ? 10.249 -36.966 10.024 1.00 48.41 101 PRO A C 1
ATOM 754 O O . PRO A 1 101 ? 10.810 -37.433 11.018 1.00 48.41 101 PRO A O 1
ATOM 757 N N . VAL A 1 102 ? 10.059 -37.663 8.905 1.00 50.44 102 VAL A N 1
ATOM 758 C CA . VAL A 1 102 ? 10.783 -38.896 8.646 1.00 50.44 102 VAL A CA 1
ATOM 759 C C . VAL A 1 102 ? 12.229 -38.445 8.608 1.00 50.44 102 VAL A C 1
ATOM 761 O O . VAL A 1 102 ? 12.658 -37.818 7.642 1.00 50.44 102 VAL A O 1
ATOM 764 N N . VAL A 1 103 ? 12.950 -38.670 9.708 1.00 55.66 103 VAL A N 1
ATOM 765 C CA . VAL A 1 103 ? 14.404 -38.641 9.704 1.00 55.66 103 VAL A CA 1
ATOM 766 C C . VAL A 1 103 ? 14.756 -39.717 8.701 1.00 55.66 103 VAL A C 1
ATOM 768 O O . VAL A 1 103 ? 14.610 -40.909 8.967 1.00 55.66 103 VAL A O 1
ATOM 771 N N . GLN A 1 104 ? 15.040 -39.276 7.483 1.00 44.78 104 GLN A N 1
ATOM 772 C CA . GLN A 1 104 ? 15.474 -40.133 6.410 1.00 44.78 104 GLN A CA 1
ATOM 773 C C . GLN A 1 104 ? 16.837 -40.631 6.868 1.00 44.78 104 GLN A C 1
ATOM 775 O O . GLN A 1 104 ? 17.830 -39.918 6.766 1.00 44.78 104 GLN A O 1
ATOM 780 N N . ASP A 1 105 ? 16.835 -41.802 7.500 1.00 48.16 105 ASP A N 1
ATOM 781 C CA . ASP A 1 105 ? 18.034 -42.512 7.900 1.00 48.16 105 ASP A CA 1
ATOM 782 C C . ASP A 1 105 ? 18.772 -42.807 6.596 1.00 48.16 105 ASP A C 1
ATOM 784 O O . ASP A 1 105 ? 18.380 -43.672 5.804 1.00 48.16 105 ASP A O 1
ATOM 788 N N . VAL A 1 106 ? 19.737 -41.945 6.276 1.00 49.72 106 VAL A N 1
ATOM 789 C CA . VAL A 1 106 ? 20.580 -42.091 5.101 1.00 49.72 106 VAL A CA 1
ATOM 790 C C . VAL A 1 106 ? 21.411 -43.326 5.385 1.00 49.72 106 VAL A C 1
ATOM 792 O O . VAL A 1 106 ? 22.453 -43.257 6.032 1.00 49.72 106 VAL A O 1
ATOM 795 N N . VAL A 1 107 ? 20.920 -44.478 4.927 1.00 44.62 107 VAL A N 1
ATOM 796 C CA . VAL A 1 107 ? 21.710 -45.698 4.819 1.00 44.62 107 VAL A CA 1
ATOM 797 C C . VAL A 1 107 ? 22.902 -45.327 3.952 1.00 44.62 107 VAL A C 1
ATOM 799 O O . VAL A 1 107 ? 22.793 -45.215 2.730 1.00 44.62 107 VAL A O 1
ATOM 802 N N . GLY A 1 108 ? 24.025 -45.054 4.612 1.00 39.94 108 GLY A N 1
ATOM 803 C CA . GLY A 1 108 ? 25.291 -44.776 3.969 1.00 39.94 108 GLY A CA 1
ATOM 804 C C . GLY A 1 108 ? 25.649 -45.976 3.112 1.00 39.94 108 GLY A C 1
ATOM 805 O O . GLY A 1 108 ? 26.093 -47.008 3.614 1.00 39.94 108 GLY A O 1
ATOM 806 N N . VAL A 1 109 ? 25.439 -45.853 1.804 1.00 41.69 109 VAL A N 1
ATOM 807 C CA . VAL A 1 109 ? 26.077 -46.743 0.846 1.00 41.69 109 VAL A CA 1
ATOM 808 C C . VAL A 1 109 ? 27.555 -46.412 0.940 1.00 41.69 109 VAL A C 1
ATOM 810 O O . VAL A 1 109 ? 28.005 -45.374 0.459 1.00 41.69 109 VAL A O 1
ATOM 813 N N . ARG A 1 110 ? 28.294 -47.282 1.627 1.00 41.69 110 ARG A N 1
ATOM 814 C CA . ARG A 1 110 ? 29.751 -47.290 1.657 1.00 41.69 110 ARG A CA 1
ATOM 815 C C . ARG A 1 110 ? 30.227 -47.512 0.220 1.00 41.69 110 ARG A C 1
ATOM 817 O O . ARG A 1 110 ? 30.340 -48.646 -0.232 1.00 41.69 110 ARG A O 1
ATOM 824 N N . GLN A 1 111 ? 30.400 -46.427 -0.528 1.00 41.09 111 GLN A N 1
ATOM 825 C CA . GLN A 1 111 ? 31.173 -46.450 -1.758 1.00 41.09 111 GLN A CA 1
ATOM 826 C C . GLN A 1 111 ? 32.638 -46.433 -1.340 1.00 41.09 111 GLN A C 1
ATOM 828 O O . GLN A 1 111 ? 33.120 -45.464 -0.757 1.00 41.09 111 GLN A O 1
ATOM 833 N N . ASP A 1 112 ? 33.316 -47.552 -1.579 1.00 43.84 112 ASP A N 1
ATOM 834 C CA . ASP A 1 112 ? 34.765 -47.631 -1.490 1.00 43.84 112 ASP A CA 1
ATOM 835 C C . ASP A 1 112 ? 35.380 -46.544 -2.386 1.00 43.84 112 ASP A C 1
ATOM 837 O O . ASP A 1 112 ? 35.203 -46.561 -3.605 1.00 43.84 112 ASP A O 1
ATOM 841 N N . GLY A 1 113 ? 36.120 -45.615 -1.777 1.00 48.44 113 GLY A N 1
ATOM 842 C CA . GLY A 1 113 ? 37.148 -44.852 -2.486 1.00 48.44 113 GLY A CA 1
ATOM 843 C C . GLY A 1 113 ? 36.882 -43.380 -2.798 1.00 48.44 113 GLY A C 1
ATOM 844 O O . GLY A 1 113 ? 37.386 -42.907 -3.813 1.00 48.44 113 GLY A O 1
ATOM 845 N N . LEU A 1 114 ? 36.182 -42.623 -1.949 1.00 42.88 114 LEU A N 1
ATOM 846 C CA . LEU A 1 114 ? 36.296 -41.159 -1.985 1.00 42.88 114 LEU A CA 1
ATOM 847 C C . LEU A 1 114 ? 36.529 -40.583 -0.588 1.00 42.88 114 LEU A C 1
ATOM 849 O O . LEU A 1 114 ? 35.627 -40.562 0.247 1.00 42.88 114 LEU A O 1
ATOM 853 N N . ASP A 1 115 ? 37.758 -40.110 -0.378 1.00 48.53 115 ASP A N 1
ATOM 854 C CA . ASP A 1 115 ? 38.157 -39.245 0.728 1.00 48.53 115 ASP A CA 1
ATOM 855 C C . ASP A 1 115 ? 37.322 -37.960 0.676 1.00 48.53 115 ASP A C 1
ATOM 857 O O . ASP A 1 115 ? 37.622 -37.021 -0.063 1.00 48.53 115 ASP A O 1
ATOM 861 N N . LEU A 1 116 ? 36.236 -37.933 1.442 1.00 45.84 116 LEU A N 1
ATOM 862 C CA . LEU A 1 116 ? 35.533 -36.707 1.776 1.00 45.84 116 LEU A CA 1
ATOM 863 C C . LEU A 1 116 ? 35.915 -36.360 3.206 1.00 45.84 116 LEU A C 1
ATOM 865 O O . LEU A 1 116 ? 35.444 -36.958 4.169 1.00 45.84 116 LEU A O 1
ATOM 869 N N . GLU A 1 117 ? 36.840 -35.414 3.297 1.00 44.62 117 GLU A N 1
ATOM 870 C CA . GLU A 1 117 ? 37.244 -34.736 4.515 1.00 44.62 117 GLU A CA 1
ATOM 871 C C . GLU A 1 117 ? 35.988 -34.159 5.189 1.00 44.62 117 GLU A C 1
ATOM 873 O O . GLU A 1 117 ? 35.335 -33.241 4.686 1.00 44.62 117 GLU A O 1
ATOM 878 N N . THR A 1 118 ? 35.598 -34.787 6.296 1.00 46.03 118 THR A N 1
ATOM 879 C CA . THR A 1 118 ? 34.488 -34.389 7.156 1.00 46.03 118 THR A CA 1
ATOM 880 C C . THR A 1 118 ? 34.753 -32.986 7.688 1.00 46.03 118 THR A C 1
ATOM 882 O O . THR A 1 118 ? 35.574 -32.798 8.583 1.00 46.03 118 THR A O 1
ATOM 885 N N . ILE A 1 119 ? 34.039 -31.990 7.166 1.00 45.31 119 ILE A N 1
ATOM 886 C CA . ILE A 1 119 ? 33.924 -30.696 7.837 1.00 45.31 119 ILE A CA 1
ATOM 887 C C . ILE A 1 119 ? 32.920 -30.895 8.976 1.00 45.31 119 ILE A C 1
ATOM 889 O O . ILE A 1 119 ? 31.709 -30.798 8.782 1.00 45.31 119 ILE A O 1
ATOM 893 N N .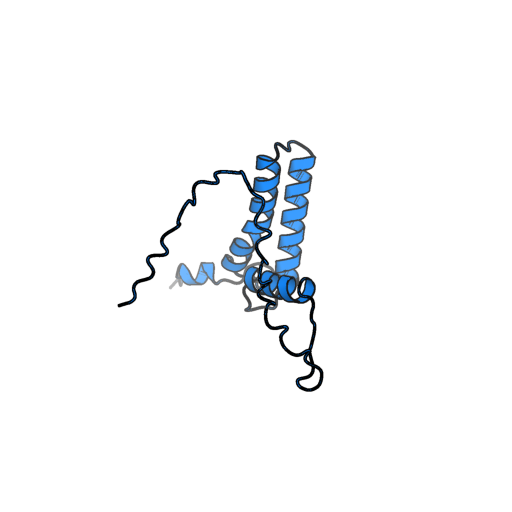 GLU A 1 120 ? 33.432 -31.237 10.159 1.00 46.38 120 GLU A N 1
ATOM 894 C CA . GLU A 1 120 ? 32.681 -31.176 11.411 1.00 46.38 120 GLU A CA 1
ATOM 895 C C . GLU A 1 120 ? 32.316 -29.712 11.689 1.00 46.38 120 GLU A C 1
ATOM 897 O O . GLU A 1 120 ? 33.156 -28.899 12.073 1.00 46.38 120 GLU A O 1
ATOM 902 N N . THR A 1 121 ? 31.049 -29.349 11.498 1.00 47.81 121 THR A N 1
ATOM 903 C CA . THR A 1 121 ? 30.493 -28.164 12.152 1.00 47.81 121 THR A CA 1
ATOM 904 C C . THR A 1 121 ? 30.163 -28.552 13.587 1.00 47.81 121 THR A C 1
ATOM 906 O O . THR A 1 121 ? 29.133 -29.173 13.844 1.00 47.81 121 THR A O 1
ATOM 909 N N . VAL A 1 122 ? 31.077 -28.232 14.504 1.00 47.47 122 VAL A N 1
ATOM 910 C CA . VAL A 1 122 ? 30.843 -28.298 15.949 1.00 47.47 122 VAL A CA 1
ATOM 911 C C . VAL A 1 122 ? 29.777 -27.263 16.302 1.00 47.47 122 VAL A C 1
ATOM 913 O O . VAL A 1 122 ? 29.964 -26.059 16.127 1.00 47.47 122 VAL A O 1
ATOM 916 N N . ASP A 1 123 ? 28.635 -27.778 16.737 1.00 44.88 123 ASP A N 1
ATOM 917 C CA . ASP A 1 123 ? 27.469 -27.044 17.207 1.00 44.88 123 ASP A CA 1
ATOM 918 C C . ASP A 1 123 ? 27.685 -26.714 18.697 1.00 44.88 123 ASP A C 1
ATOM 920 O O . ASP A 1 123 ? 27.341 -27.499 19.581 1.00 44.88 123 ASP A O 1
ATOM 924 N N . ASP A 1 124 ? 28.304 -25.569 18.995 1.00 45.72 124 ASP A N 1
ATOM 925 C CA . ASP A 1 124 ? 28.421 -25.066 20.370 1.00 45.72 124 ASP A CA 1
ATOM 926 C C . ASP A 1 124 ? 27.150 -24.289 20.753 1.00 45.72 124 ASP A C 1
ATOM 928 O O . ASP A 1 124 ? 27.120 -23.059 20.839 1.00 45.72 124 ASP A O 1
ATOM 932 N N . THR A 1 125 ? 26.072 -25.025 21.021 1.00 46.38 125 THR A N 1
ATOM 933 C CA . THR A 1 125 ? 25.029 -24.563 21.945 1.00 46.38 125 THR A CA 1
ATOM 934 C C . THR A 1 125 ? 25.312 -25.126 23.330 1.00 46.38 125 THR A C 1
ATOM 936 O O . THR A 1 125 ? 24.832 -26.205 23.671 1.00 46.38 125 THR A O 1
ATOM 939 N N . GLU A 1 126 ? 26.045 -24.374 24.154 1.00 47.12 126 GLU A N 1
ATOM 940 C CA . GLU A 1 126 ? 26.038 -24.585 25.601 1.00 47.12 126 GLU A CA 1
ATOM 941 C C . GLU A 1 126 ? 25.224 -23.486 26.292 1.00 47.12 126 GLU A C 1
ATOM 943 O O . GLU A 1 126 ? 25.518 -22.292 26.260 1.00 47.12 126 GLU A O 1
ATOM 948 N N . SER A 1 127 ? 24.137 -23.947 26.897 1.00 44.69 127 SER A N 1
ATOM 949 C CA . SER A 1 127 ? 23.260 -23.230 27.802 1.00 44.69 127 SER A CA 1
ATOM 950 C C . SER A 1 127 ? 23.966 -22.849 29.105 1.00 44.69 127 SER A C 1
ATOM 952 O O . SER A 1 127 ? 24.477 -23.736 29.795 1.00 44.69 127 SER A O 1
ATOM 954 N N . ARG A 1 128 ? 23.828 -21.593 29.538 1.00 37.25 128 ARG A N 1
ATOM 955 C CA . ARG A 1 128 ? 23.466 -21.285 30.930 1.00 37.25 128 ARG A CA 1
ATOM 956 C C . ARG A 1 128 ? 22.905 -19.883 31.102 1.00 37.25 128 ARG A C 1
ATOM 958 O O . ARG A 1 128 ? 23.477 -18.943 30.516 1.00 37.25 128 ARG A O 1
#